Protein AF-A0A352Q0A0-F1 (afdb_monomer)

Structure (mmCIF, N/CA/C/O backbone):
data_AF-A0A352Q0A0-F1
#
_entry.id   AF-A0A352Q0A0-F1
#
loop_
_atom_site.group_PDB
_atom_site.id
_atom_site.type_symbol
_atom_site.label_atom_id
_atom_site.label_alt_id
_atom_site.label_comp_id
_atom_site.label_asym_id
_atom_site.label_entity_id
_atom_site.label_seq_id
_atom_site.pdbx_PDB_ins_code
_atom_site.Cartn_x
_atom_site.Cartn_y
_atom_site.Cartn_z
_atom_site.occupancy
_atom_site.B_iso_or_equiv
_atom_site.auth_seq_id
_atom_site.auth_comp_id
_atom_site.auth_asym_id
_atom_site.auth_atom_id
_atom_site.pdbx_PDB_model_num
ATOM 1 N N . MET A 1 1 ? 56.752 0.592 -62.838 1.00 37.94 1 MET A N 1
ATOM 2 C CA . MET A 1 1 ? 56.400 1.578 -61.791 1.00 37.94 1 MET A CA 1
ATOM 3 C C . MET A 1 1 ? 54.882 1.535 -61.646 1.00 37.94 1 MET A C 1
ATOM 5 O O . MET A 1 1 ? 54.212 1.822 -62.620 1.00 37.94 1 MET A O 1
ATOM 9 N N . LYS A 1 2 ? 54.346 0.761 -60.687 1.00 47.53 2 LYS A N 1
ATOM 10 C CA . LYS A 1 2 ? 53.748 1.221 -59.409 1.00 47.53 2 LYS A CA 1
ATOM 11 C C . LY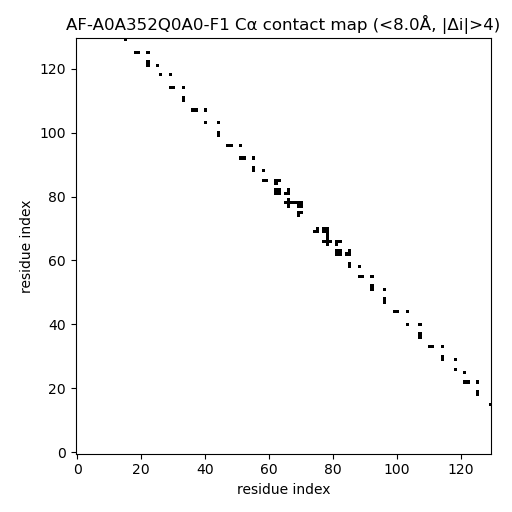S A 1 2 ? 52.851 2.453 -59.591 1.00 47.53 2 LYS A C 1
ATOM 13 O O . LYS A 1 2 ? 53.400 3.464 -59.999 1.00 47.53 2 LYS A O 1
ATOM 18 N N . GLN A 1 3 ? 51.559 2.349 -59.241 1.00 41.81 3 GLN A N 1
ATOM 19 C CA . GLN A 1 3 ? 50.823 3.243 -58.315 1.00 41.81 3 GLN A CA 1
ATOM 20 C C . GLN A 1 3 ? 49.411 2.659 -58.037 1.00 41.81 3 GLN A C 1
ATOM 22 O O . GLN A 1 3 ? 48.551 2.667 -58.905 1.00 41.81 3 GLN A O 1
ATOM 27 N N . VAL A 1 4 ? 49.320 1.772 -57.041 1.00 44.62 4 VAL A N 1
ATOM 28 C CA . VAL A 1 4 ? 48.617 1.894 -55.736 1.00 44.62 4 VAL A CA 1
ATOM 29 C C . VAL A 1 4 ? 47.082 1.921 -55.808 1.00 44.62 4 VAL A C 1
ATOM 31 O O . VAL A 1 4 ? 46.447 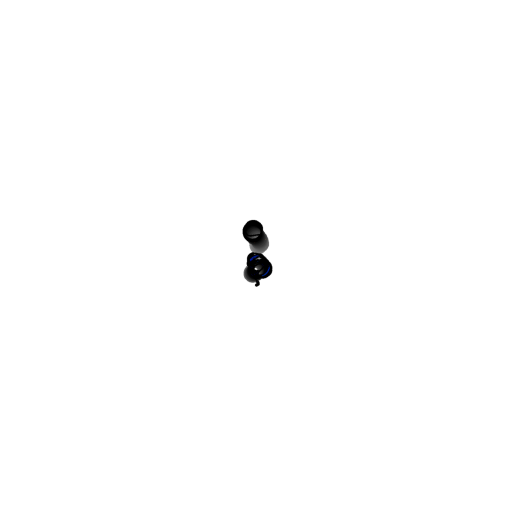2.932 -56.083 1.00 44.62 4 VAL A O 1
ATOM 34 N N . LEU A 1 5 ? 46.519 0.754 -55.497 1.00 50.22 5 LEU A N 1
ATOM 35 C CA . LEU A 1 5 ? 45.125 0.472 -55.175 1.00 50.22 5 LEU A CA 1
ATOM 36 C C . LEU A 1 5 ? 44.823 0.872 -53.714 1.00 50.22 5 LEU A C 1
ATOM 38 O O . LEU A 1 5 ? 45.579 0.491 -52.827 1.00 50.22 5 LEU A O 1
ATOM 42 N N . PHE A 1 6 ? 43.680 1.545 -53.511 1.00 53.53 6 PHE A N 1
ATOM 43 C CA . PHE A 1 6 ? 42.908 1.757 -52.266 1.00 53.53 6 PHE A CA 1
ATOM 44 C C . PHE A 1 6 ? 43.574 2.500 -51.083 1.00 53.53 6 PHE A C 1
ATOM 46 O O . PHE A 1 6 ? 44.628 2.110 -50.592 1.00 53.53 6 PHE A O 1
ATOM 53 N N . PRO A 1 7 ? 42.884 3.526 -50.533 1.00 46.09 7 PRO A N 1
ATOM 54 C CA . PRO A 1 7 ? 42.168 3.281 -49.276 1.00 46.09 7 PRO A CA 1
ATOM 55 C C . PRO A 1 7 ? 40.893 4.139 -49.138 1.00 46.09 7 PRO A C 1
ATOM 57 O O . PRO A 1 7 ? 40.924 5.248 -48.618 1.00 46.09 7 PRO A O 1
ATOM 60 N N . ALA A 1 8 ? 39.742 3.616 -49.557 1.00 46.09 8 ALA A N 1
ATOM 61 C CA . ALA A 1 8 ? 38.437 4.173 -49.160 1.00 46.09 8 ALA A CA 1
ATOM 62 C C . ALA A 1 8 ? 37.538 3.141 -48.456 1.00 46.09 8 ALA A C 1
ATOM 64 O O . ALA A 1 8 ? 36.550 3.500 -47.830 1.00 46.09 8 ALA A O 1
ATOM 65 N N . VAL A 1 9 ? 37.908 1.856 -48.493 1.00 47.25 9 VAL A N 1
ATOM 66 C CA . VAL A 1 9 ? 37.083 0.758 -47.959 1.00 47.25 9 VAL A CA 1
ATOM 67 C C . VAL A 1 9 ? 37.401 0.440 -46.487 1.00 47.25 9 VAL A C 1
ATOM 69 O O . VAL A 1 9 ? 36.565 -0.113 -45.782 1.00 47.25 9 VAL A O 1
ATOM 72 N N . ILE A 1 10 ? 38.561 0.854 -45.961 1.00 47.28 10 ILE A N 1
ATOM 73 C CA . ILE A 1 10 ? 38.977 0.504 -44.586 1.00 47.28 10 ILE A CA 1
ATOM 74 C C . ILE A 1 10 ? 38.310 1.395 -43.517 1.00 47.28 10 ILE A C 1
ATOM 76 O O . ILE A 1 10 ? 38.118 0.957 -42.385 1.00 47.28 10 ILE A O 1
ATOM 80 N N . ALA A 1 11 ? 37.859 2.607 -43.862 1.00 47.78 11 ALA A N 1
ATOM 81 C CA . ALA A 1 11 ? 37.188 3.492 -42.902 1.00 47.78 11 ALA A CA 1
ATOM 82 C C . ALA A 1 11 ? 35.749 3.050 -42.555 1.00 47.78 11 ALA A C 1
ATOM 84 O O . ALA A 1 11 ? 35.251 3.383 -41.483 1.00 47.78 11 ALA A O 1
ATOM 85 N N . ALA A 1 12 ? 35.092 2.273 -43.423 1.00 48.94 12 ALA A N 1
ATOM 86 C CA . ALA A 1 12 ? 33.720 1.807 -43.206 1.00 48.94 12 ALA A CA 1
ATOM 87 C C . ALA A 1 12 ? 33.638 0.565 -42.293 1.00 48.94 12 ALA A C 1
ATOM 89 O O . ALA A 1 12 ? 32.671 0.411 -41.550 1.00 48.94 12 ALA A O 1
ATOM 90 N N . ALA A 1 13 ? 34.665 -0.293 -42.289 1.00 49.25 13 ALA A N 1
ATOM 91 C CA . ALA A 1 13 ? 34.657 -1.555 -41.540 1.00 49.25 13 ALA A CA 1
ATOM 92 C C . ALA A 1 13 ? 34.941 -1.393 -40.031 1.00 49.25 13 ALA A C 1
ATOM 94 O O . ALA A 1 13 ? 34.523 -2.225 -39.232 1.00 49.25 13 ALA A O 1
ATOM 95 N N . LEU A 1 14 ? 35.615 -0.313 -39.618 1.00 50.94 14 LEU A N 1
ATOM 96 C CA . LEU A 1 14 ? 35.943 -0.059 -38.205 1.00 50.94 14 LEU A CA 1
ATOM 97 C C . LEU A 1 14 ? 34.862 0.734 -37.455 1.00 50.94 14 LEU A C 1
ATOM 99 O O . LEU A 1 14 ? 34.876 0.781 -36.228 1.00 50.94 14 LEU A O 1
ATOM 103 N N . ALA A 1 15 ? 33.913 1.338 -38.173 1.00 49.56 15 ALA A N 1
ATOM 104 C CA . ALA A 1 15 ? 32.820 2.104 -37.581 1.00 49.56 15 ALA A CA 1
ATOM 105 C C . ALA A 1 15 ? 31.689 1.202 -37.051 1.00 49.56 15 ALA A C 1
ATOM 107 O O . ALA A 1 15 ? 31.085 1.509 -36.027 1.00 49.56 15 ALA A O 1
ATOM 108 N N . GLN A 1 16 ? 31.430 0.065 -37.704 1.00 51.12 16 GLN A N 1
ATOM 109 C CA . GLN A 1 16 ? 30.325 -0.839 -37.367 1.00 51.12 16 GLN A CA 1
ATOM 110 C C . GLN A 1 16 ? 30.365 -1.422 -35.935 1.00 51.12 16 GLN A C 1
ATOM 112 O O . GLN A 1 16 ? 29.337 -1.342 -35.261 1.00 51.12 16 GLN A O 1
ATOM 117 N N . PRO A 1 17 ? 31.496 -1.947 -35.409 1.00 57.06 17 PRO A N 1
ATOM 118 C CA . PRO A 1 17 ? 31.504 -2.568 -34.080 1.00 57.06 17 PRO A CA 1
ATOM 119 C C . PRO A 1 17 ? 31.364 -1.560 -32.928 1.00 57.06 17 PRO A C 1
ATOM 121 O O . PRO A 1 17 ? 30.849 -1.903 -31.869 1.00 57.06 17 PRO A O 1
ATOM 124 N N . VAL A 1 18 ? 31.784 -0.304 -33.121 1.00 60.00 18 VAL A N 1
ATOM 125 C CA . VAL A 1 18 ? 31.776 0.719 -32.058 1.00 60.00 18 VAL A CA 1
ATOM 126 C C . VAL A 1 18 ? 30.363 1.254 -31.788 1.00 60.00 18 VAL A C 1
ATOM 128 O O . VAL A 1 18 ? 30.043 1.604 -30.653 1.00 60.00 18 VAL A O 1
ATOM 131 N N . PHE A 1 19 ? 29.502 1.319 -32.810 1.00 59.44 19 PHE A N 1
ATOM 132 C CA . PHE A 1 19 ? 28.122 1.797 -32.651 1.00 59.44 19 PHE A CA 1
ATOM 133 C C . PHE A 1 19 ? 27.174 0.732 -32.093 1.00 59.44 19 PHE A C 1
ATOM 135 O O . PHE A 1 19 ? 26.300 1.092 -31.306 1.00 59.44 19 PHE A O 1
ATOM 142 N N . ALA A 1 20 ? 27.393 -0.547 -32.418 1.00 66.88 20 ALA A N 1
ATOM 143 C CA . ALA A 1 20 ? 26.690 -1.662 -31.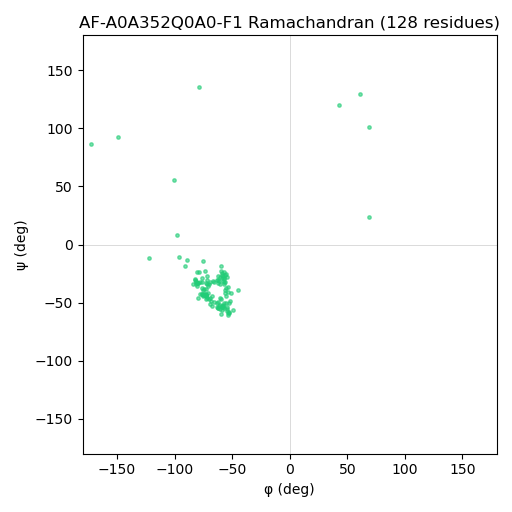781 1.00 66.88 20 ALA A CA 1
ATOM 144 C C . ALA A 1 20 ? 27.009 -1.726 -30.272 1.00 66.88 20 ALA A C 1
ATOM 146 O O . ALA A 1 20 ? 26.100 -1.633 -29.454 1.00 66.88 20 ALA A O 1
ATOM 147 N N . ASP A 1 21 ? 28.296 -1.693 -29.893 1.00 76.81 21 ASP A N 1
ATOM 148 C CA . ASP A 1 21 ? 28.728 -1.672 -28.479 1.00 76.81 21 ASP A CA 1
ATOM 149 C C . ASP A 1 21 ? 28.194 -0.440 -27.716 1.00 76.81 21 ASP A C 1
ATOM 151 O O . ASP A 1 21 ? 27.857 -0.505 -26.532 1.00 76.81 21 ASP A O 1
ATOM 155 N N . ALA A 1 22 ? 28.061 0.710 -28.385 1.00 79.00 22 ALA A N 1
ATOM 156 C CA . ALA A 1 22 ? 27.453 1.894 -27.781 1.00 79.00 22 ALA A CA 1
ATOM 157 C C . ALA A 1 22 ? 25.937 1.745 -27.550 1.00 79.00 22 ALA A C 1
ATOM 159 O O . ALA A 1 22 ? 25.426 2.305 -26.576 1.00 79.00 22 ALA A O 1
ATOM 160 N N . GLY A 1 23 ? 25.227 1.025 -28.424 1.00 83.62 23 GLY A N 1
ATOM 161 C CA . GLY A 1 23 ? 23.806 0.709 -28.273 1.00 83.62 23 GLY A CA 1
ATOM 162 C C . GLY A 1 23 ? 23.544 -0.224 -27.106 1.00 83.62 23 GLY A C 1
ATOM 163 O O . GLY A 1 23 ? 22.823 0.160 -26.182 1.00 83.62 23 GLY A O 1
ATOM 164 N N . ASP A 1 24 ? 24.249 -1.352 -27.085 1.00 84.94 24 ASP A N 1
ATOM 165 C CA . ASP A 1 24 ? 24.148 -2.375 -26.042 1.00 84.94 24 ASP A CA 1
ATOM 166 C C . ASP A 1 24 ? 24.423 -1.778 -24.650 1.00 84.94 24 ASP A C 1
ATOM 168 O O . ASP A 1 24 ? 23.703 -2.016 -23.678 1.00 84.94 24 ASP A O 1
ATOM 172 N N . ARG A 1 25 ? 25.427 -0.893 -24.538 1.00 86.50 25 ARG A N 1
ATOM 173 C CA . ARG A 1 25 ? 25.721 -0.182 -23.281 1.00 86.50 25 ARG A CA 1
ATOM 174 C C . ARG A 1 25 ? 24.619 0.784 -22.855 1.00 86.50 25 ARG A C 1
ATOM 176 O O . ARG A 1 25 ? 24.480 1.049 -21.660 1.00 86.50 25 ARG A O 1
ATOM 183 N N . ILE A 1 26 ? 23.896 1.401 -23.789 1.00 87.56 26 ILE A N 1
ATOM 184 C CA . ILE A 1 26 ? 22.795 2.309 -23.446 1.00 87.56 26 ILE A CA 1
ATOM 185 C C . ILE A 1 26 ? 21.575 1.504 -23.003 1.00 87.56 26 ILE A C 1
ATOM 187 O O . ILE A 1 26 ? 20.966 1.894 -22.006 1.00 87.56 26 ILE A O 1
ATOM 191 N N . GLU A 1 27 ? 21.257 0.411 -23.693 1.00 87.31 27 GLU A N 1
ATOM 192 C CA . GLU A 1 27 ? 20.174 -0.512 -23.339 1.00 87.31 27 GLU A CA 1
ATOM 193 C C . GLU A 1 27 ? 20.391 -1.091 -21.938 1.00 87.31 27 GLU A C 1
ATOM 195 O O . GLU A 1 27 ? 19.603 -0.803 -21.038 1.00 87.31 27 GLU A O 1
ATOM 200 N N . ALA A 1 28 ? 21.561 -1.683 -21.674 1.00 89.00 28 ALA A N 1
ATOM 201 C CA . ALA A 1 28 ? 21.908 -2.216 -20.354 1.00 89.00 28 ALA A CA 1
ATOM 202 C C . ALA A 1 28 ? 21.810 -1.167 -19.225 1.00 89.00 28 ALA A C 1
ATOM 204 O O . ALA A 1 28 ? 21.471 -1.469 -18.078 1.00 89.00 28 ALA A O 1
ATOM 205 N N . ARG A 1 29 ? 22.096 0.111 -19.523 1.00 90.88 29 ARG A N 1
ATOM 206 C CA . ARG A 1 29 ? 21.934 1.208 -18.553 1.00 90.88 29 ARG A CA 1
ATOM 207 C C . ARG A 1 29 ? 20.480 1.622 -18.349 1.00 90.88 29 ARG A C 1
ATOM 209 O O . ARG A 1 29 ? 20.177 2.182 -17.292 1.00 90.88 29 ARG A O 1
ATOM 216 N N . LEU A 1 30 ? 19.620 1.468 -19.352 1.00 90.94 30 LEU A N 1
ATOM 217 C CA . LEU A 1 30 ? 18.187 1.723 -19.227 1.00 90.94 30 LEU A CA 1
ATOM 218 C C . LEU A 1 30 ? 17.519 0.613 -18.423 1.00 90.94 30 LEU A C 1
ATOM 220 O O . LEU A 1 30 ? 16.777 0.964 -17.507 1.00 90.94 30 LEU A O 1
ATOM 224 N N . ASP A 1 31 ? 17.878 -0.643 -18.676 1.00 89.38 31 ASP A N 1
ATOM 225 C CA . ASP A 1 31 ? 17.362 -1.816 -17.964 1.00 89.38 31 ASP A CA 1
ATOM 226 C C . ASP A 1 31 ? 17.736 -1.763 -16.489 1.00 89.38 31 ASP A C 1
ATOM 228 O O . ASP A 1 31 ? 16.864 -1.634 -15.638 1.00 89.38 31 ASP A O 1
ATOM 232 N N . HIS A 1 32 ? 19.031 -1.622 -16.173 1.00 93.56 32 HIS A N 1
ATOM 233 C CA . HIS A 1 32 ? 19.467 -1.493 -14.778 1.00 93.56 32 HIS A CA 1
ATOM 234 C C . HIS A 1 32 ? 18.790 -0.296 -14.075 1.00 93.56 32 HIS A C 1
ATOM 236 O O . HIS A 1 32 ? 18.542 -0.292 -12.861 1.00 93.56 32 HIS A O 1
ATOM 242 N N . ARG A 1 33 ? 18.499 0.779 -14.816 1.00 91.94 33 ARG A N 1
ATOM 243 C CA . ARG A 1 33 ? 17.774 1.921 -14.257 1.00 91.94 33 ARG A CA 1
ATOM 244 C C . ARG A 1 33 ? 16.292 1.611 -14.036 1.00 91.94 33 ARG A C 1
ATOM 246 O O . ARG A 1 33 ? 15.750 2.191 -13.098 1.00 91.94 33 ARG A O 1
ATOM 253 N N . GLY A 1 34 ? 15.675 0.786 -14.877 1.00 93.81 34 GLY A N 1
ATOM 254 C CA . GLY A 1 34 ? 14.339 0.220 -14.695 1.00 93.81 34 GLY A CA 1
ATOM 255 C C . GLY A 1 34 ? 14.272 -0.598 -13.417 1.00 93.81 34 GLY A C 1
ATOM 256 O O . GLY A 1 34 ? 13.605 -0.156 -12.483 1.00 93.81 34 GLY A O 1
ATOM 257 N N . ASP A 1 35 ? 15.103 -1.634 -13.312 1.00 93.88 35 ASP A N 1
ATOM 258 C CA . ASP A 1 35 ? 15.165 -2.541 -12.156 1.00 93.88 35 ASP A CA 1
ATOM 259 C C . ASP A 1 35 ? 15.312 -1.764 -10.841 1.00 93.88 35 ASP A C 1
ATOM 261 O O . ASP A 1 35 ? 14.529 -1.890 -9.906 1.00 93.88 35 ASP A O 1
ATOM 265 N N . ARG A 1 36 ? 16.259 -0.815 -10.791 1.00 96.00 36 ARG A N 1
ATOM 266 C CA . ARG A 1 36 ? 16.485 -0.001 -9.583 1.00 96.00 36 ARG A CA 1
ATOM 267 C C . ARG A 1 36 ? 15.268 0.851 -9.206 1.00 96.00 36 ARG A C 1
ATOM 269 O O . ARG A 1 36 ? 15.123 1.256 -8.048 1.00 96.00 36 ARG A O 1
ATOM 276 N N . ILE A 1 37 ? 14.472 1.272 -10.185 1.00 93.25 37 ILE A N 1
ATOM 277 C CA . ILE A 1 37 ? 13.255 2.034 -9.918 1.00 93.25 37 ILE A CA 1
ATOM 278 C C . ILE A 1 37 ? 12.156 1.104 -9.406 1.00 93.25 37 ILE A C 1
ATOM 280 O O . ILE A 1 37 ? 11.488 1.507 -8.453 1.00 93.25 37 ILE A O 1
ATOM 284 N N . GLU A 1 38 ? 11.998 -0.078 -9.996 1.00 93.25 38 GLU A N 1
ATOM 285 C CA . GLU A 1 38 ? 11.063 -1.118 -9.551 1.00 93.25 38 GLU A CA 1
ATOM 286 C C . GLU A 1 38 ? 11.349 -1.513 -8.100 1.00 93.25 38 GLU A C 1
ATOM 288 O O . GLU A 1 38 ? 10.515 -1.236 -7.238 1.00 93.25 38 GLU A O 1
ATOM 293 N N . ASP A 1 39 ? 12.586 -1.909 -7.781 1.00 96.12 39 ASP A N 1
ATOM 294 C CA . ASP A 1 39 ? 13.026 -2.232 -6.412 1.00 96.12 39 ASP A CA 1
ATOM 295 C C . ASP A 1 39 ? 12.674 -1.119 -5.410 1.00 96.12 39 ASP A C 1
ATOM 297 O O . ASP A 1 39 ? 12.252 -1.333 -4.271 1.00 96.12 39 ASP A O 1
ATOM 301 N N . ARG A 1 40 ? 12.860 0.141 -5.826 1.00 96.25 40 ARG A N 1
ATOM 302 C CA . ARG A 1 40 ? 12.564 1.306 -4.983 1.00 96.25 40 ARG A CA 1
ATOM 303 C C . ARG A 1 40 ? 11.074 1.544 -4.795 1.00 96.25 40 ARG A C 1
ATOM 305 O O . ARG A 1 40 ? 10.707 2.169 -3.794 1.00 96.25 40 ARG A O 1
ATOM 312 N N . LEU A 1 41 ? 10.243 1.185 -5.766 1.00 95.12 41 LEU A N 1
ATOM 313 C CA . LEU A 1 41 ? 8.794 1.277 -5.647 1.00 95.12 41 LEU A CA 1
ATOM 314 C C . LEU A 1 41 ? 8.271 0.166 -4.743 1.00 95.12 41 LEU A C 1
ATOM 316 O O . LEU A 1 41 ? 7.498 0.498 -3.844 1.00 95.12 41 LEU A O 1
ATOM 320 N N . ASP A 1 42 ? 8.778 -1.053 -4.893 1.00 94.12 42 ASP A N 1
ATOM 321 C CA . ASP A 1 42 ? 8.391 -2.218 -4.093 1.00 94.12 42 ASP A CA 1
ATOM 322 C C . ASP A 1 42 ? 8.753 -2.014 -2.625 1.00 94.12 42 ASP A C 1
ATOM 324 O O . ASP A 1 42 ? 7.869 -1.929 -1.774 1.00 94.12 42 ASP A O 1
ATOM 328 N N . HIS A 1 43 ? 10.017 -1.697 -2.326 1.00 97.44 43 HIS A N 1
ATOM 329 C CA . HIS A 1 43 ? 10.439 -1.370 -0.958 1.00 97.44 43 HIS A CA 1
ATOM 330 C C . HIS A 1 43 ? 9.668 -0.199 -0.341 1.00 97.44 43 HIS A C 1
ATOM 332 O O . HIS A 1 43 ? 9.530 -0.078 0.882 1.00 97.44 43 HIS A O 1
ATOM 338 N N . ARG A 1 44 ? 9.204 0.736 -1.176 1.00 95.75 44 ARG A N 1
ATOM 339 C CA . ARG A 1 44 ? 8.369 1.839 -0.708 1.00 95.75 44 ARG A CA 1
ATOM 340 C C . ARG A 1 44 ? 6.941 1.374 -0.432 1.00 95.75 44 ARG A C 1
ATOM 342 O O . ARG A 1 44 ? 6.359 1.910 0.510 1.00 95.75 44 ARG A O 1
ATOM 349 N N . GLY A 1 45 ? 6.399 0.463 -1.234 1.00 96.88 45 GLY A N 1
ATOM 350 C CA . GLY A 1 45 ? 5.122 -0.209 -1.009 1.00 96.88 45 GLY A CA 1
ATOM 351 C C . GLY A 1 45 ? 5.137 -0.966 0.310 1.00 96.88 45 GLY A C 1
ATOM 352 O O . GLY A 1 45 ? 4.380 -0.607 1.210 1.00 96.88 45 GLY A O 1
ATOM 353 N N . ASP A 1 46 ? 6.104 -1.865 0.485 1.00 96.50 46 ASP A N 1
ATOM 354 C CA . ASP A 1 46 ? 6.273 -2.681 1.693 1.00 96.50 46 ASP A CA 1
ATOM 355 C C . ASP A 1 46 ? 6.314 -1.824 2.959 1.00 96.50 46 ASP A C 1
ATOM 357 O O . ASP A 1 46 ? 5.531 -2.006 3.888 1.00 96.50 46 ASP A O 1
ATOM 361 N N . ARG A 1 47 ? 7.161 -0.785 2.966 1.00 98.12 47 ARG A N 1
ATOM 362 C CA . ARG A 1 47 ? 7.281 0.128 4.113 1.00 98.12 47 ARG A CA 1
ATOM 363 C C . ARG A 1 47 ? 5.987 0.890 4.400 1.00 98.12 47 ARG A C 1
ATOM 365 O O . ARG A 1 47 ? 5.767 1.343 5.525 1.00 98.12 47 ARG A O 1
ATOM 372 N N . ILE A 1 48 ? 5.176 1.169 3.382 1.00 95.88 48 ILE A N 1
ATOM 373 C CA . ILE A 1 48 ? 3.885 1.822 3.596 1.00 95.88 48 ILE A CA 1
ATOM 374 C C . ILE A 1 48 ? 2.893 0.830 4.198 1.00 95.88 48 ILE A C 1
ATOM 376 O O . ILE A 1 48 ? 2.214 1.220 5.148 1.00 95.88 48 ILE A O 1
ATOM 380 N N . ASN A 1 49 ? 2.845 -0.400 3.690 1.00 95.12 49 ASN A N 1
ATOM 381 C CA . ASN A 1 49 ? 1.954 -1.447 4.181 1.00 95.12 49 ASN A CA 1
ATOM 382 C C . ASN A 1 49 ? 2.276 -1.796 5.638 1.00 95.12 49 ASN A C 1
ATOM 384 O O . ASN A 1 49 ? 1.420 -1.597 6.493 1.00 95.12 49 ASN A O 1
ATOM 388 N N . GLU A 1 50 ? 3.544 -2.040 5.971 1.00 97.62 50 GLU A N 1
ATOM 389 C CA . GLU A 1 50 ? 3.996 -2.261 7.355 1.00 97.62 50 GLU A CA 1
ATOM 390 C C . GLU A 1 50 ? 3.578 -1.115 8.303 1.00 97.62 50 GLU A C 1
ATOM 392 O O . GLU A 1 50 ? 3.105 -1.315 9.423 1.00 97.62 50 GLU A O 1
ATOM 397 N N . LYS A 1 51 ? 3.677 0.141 7.846 1.00 97.75 51 LYS A N 1
ATOM 398 C CA . LYS A 1 51 ? 3.225 1.301 8.634 1.00 97.75 51 LYS A CA 1
ATOM 399 C C . LYS A 1 51 ? 1.711 1.376 8.794 1.00 97.75 51 LYS A C 1
ATOM 401 O O . LYS A 1 51 ? 1.247 1.975 9.770 1.00 97.75 51 LYS A O 1
ATOM 406 N N . LEU A 1 52 ? 0.945 0.912 7.811 1.00 96.25 52 LEU A N 1
ATOM 407 C CA . LEU A 1 52 ? -0.510 0.858 7.899 1.00 96.25 52 LEU A CA 1
ATOM 408 C C . LEU A 1 52 ? -0.938 -0.246 8.860 1.00 96.25 52 LEU A C 1
ATOM 410 O O . LEU A 1 52 ? -1.773 0.048 9.715 1.00 96.25 52 LEU A O 1
ATOM 414 N N . ASP A 1 53 ? -0.298 -1.408 8.797 1.00 95.56 53 ASP A N 1
ATOM 415 C CA . ASP A 1 53 ? -0.575 -2.564 9.651 1.00 95.56 53 ASP A CA 1
ATOM 416 C C . ASP A 1 53 ? -0.303 -2.228 11.114 1.00 95.56 53 ASP A C 1
ATOM 418 O O . ASP A 1 53 ? -1.226 -2.214 11.926 1.00 95.56 53 ASP A O 1
ATOM 422 N N . HIS A 1 54 ? 0.903 -1.748 11.439 1.00 97.81 54 HIS A N 1
ATOM 423 C CA . HIS A 1 54 ? 1.227 -1.301 12.799 1.00 97.81 54 HIS A CA 1
ATOM 424 C C . HIS A 1 54 ? 0.308 -0.191 13.306 1.00 97.81 54 HIS A C 1
ATOM 426 O O . HIS A 1 54 ? 0.054 -0.044 14.505 1.00 97.81 54 HIS A O 1
ATOM 432 N N . ARG A 1 55 ? -0.178 0.668 12.406 1.00 96.81 55 ARG A N 1
ATOM 433 C CA . ARG A 1 55 ? -1.147 1.692 12.788 1.00 96.81 55 ARG A CA 1
ATOM 434 C C . ARG A 1 55 ? -2.521 1.082 13.057 1.00 96.81 55 ARG A C 1
ATOM 436 O O . ARG A 1 55 ? -3.188 1.571 13.967 1.00 96.81 55 ARG A O 1
ATOM 443 N N . GLY A 1 56 ? -2.935 0.093 12.272 1.00 97.62 56 GLY A N 1
ATOM 444 C CA . GLY A 1 56 ? -4.162 -0.673 12.454 1.00 97.62 56 GLY A CA 1
ATOM 445 C C . GLY A 1 56 ? -4.159 -1.396 13.788 1.00 97.62 56 GLY A C 1
ATOM 446 O O . GLY A 1 56 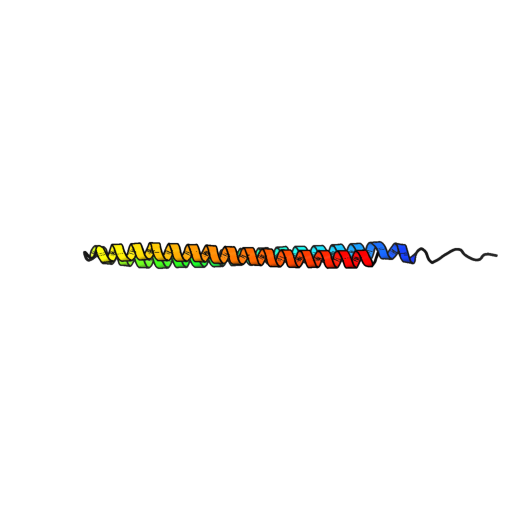? -5.014 -1.097 14.620 1.00 97.62 56 GLY A O 1
ATOM 447 N N . GLU A 1 57 ? -3.124 -2.198 14.038 1.00 97.00 57 GLU A N 1
ATOM 448 C CA . GLU A 1 57 ? -2.897 -2.909 15.299 1.00 97.00 57 GLU A CA 1
ATOM 449 C C . GLU A 1 57 ? -3.035 -1.961 16.486 1.00 97.00 57 GLU A C 1
ATOM 451 O O . GLU A 1 57 ? -3.915 -2.137 17.317 1.00 97.00 57 GLU A O 1
ATOM 456 N N . ARG A 1 58 ? -2.266 -0.861 16.516 1.00 98.25 58 ARG A N 1
ATOM 457 C CA . ARG A 1 58 ? -2.309 0.110 17.623 1.00 98.25 58 ARG A CA 1
ATOM 458 C C . ARG A 1 58 ? -3.673 0.765 17.835 1.00 98.25 58 ARG A C 1
ATOM 460 O O . ARG A 1 58 ? -3.933 1.260 18.935 1.00 98.25 58 ARG A O 1
ATOM 467 N N . ILE A 1 59 ? -4.491 0.895 16.791 1.00 97.19 59 ILE A N 1
ATOM 468 C CA . ILE A 1 59 ? -5.839 1.452 16.924 1.00 97.19 59 ILE A CA 1
ATOM 469 C C . ILE A 1 59 ? -6.793 0.393 17.471 1.00 97.19 59 ILE A C 1
ATOM 471 O O . ILE A 1 59 ? -7.519 0.724 18.409 1.00 97.19 59 ILE A O 1
ATOM 475 N N . ASN A 1 60 ? -6.759 -0.830 16.939 1.00 96.25 60 ASN A N 1
ATOM 476 C CA . ASN A 1 60 ? -7.574 -1.953 17.410 1.00 96.25 60 ASN A CA 1
ATOM 477 C C . ASN A 1 60 ? -7.297 -2.214 18.890 1.00 96.25 60 ASN A C 1
ATOM 479 O O . ASN A 1 60 ? -8.175 -2.010 19.716 1.00 96.25 60 ASN A O 1
ATOM 483 N N . ASP A 1 61 ? -6.025 -2.356 19.251 1.00 97.88 61 ASP A N 1
ATOM 484 C CA . ASP A 1 61 ? -5.528 -2.438 20.624 1.00 97.88 61 ASP A CA 1
ATOM 485 C C . ASP A 1 61 ? -6.120 -1.401 21.593 1.00 97.88 61 ASP A C 1
ATOM 487 O O . ASP A 1 61 ? -6.294 -1.637 22.791 1.00 97.88 61 ASP A O 1
ATOM 491 N N . ARG A 1 62 ? -6.317 -0.166 21.125 1.00 98.38 62 ARG A N 1
ATOM 492 C CA . ARG A 1 62 ? -6.870 0.918 21.950 1.00 98.38 62 ARG A CA 1
ATOM 493 C C . ARG A 1 62 ? -8.385 0.850 22.032 1.00 98.38 62 ARG A C 1
ATOM 495 O O . ARG A 1 62 ? -8.934 1.287 23.044 1.00 98.38 62 ARG A O 1
ATOM 502 N N . LEU A 1 63 ? -9.035 0.408 20.961 1.00 98.00 63 LEU A N 1
ATOM 503 C CA . LEU A 1 63 ? -10.479 0.249 20.890 1.00 98.00 63 LEU A CA 1
ATOM 504 C C . LEU A 1 63 ? -10.922 -0.952 21.719 1.00 98.00 63 LEU A C 1
ATOM 506 O O . LEU A 1 63 ? -11.807 -0.759 22.543 1.00 98.00 63 LEU A O 1
ATOM 510 N N . ASP A 1 64 ? -10.224 -2.080 21.623 1.00 96.88 64 ASP A N 1
ATOM 511 C CA . ASP A 1 64 ? -10.499 -3.304 22.381 1.00 96.88 64 ASP A CA 1
ATOM 512 C C . ASP A 1 64 ? -10.368 -3.032 23.882 1.00 96.88 64 ASP A C 1
ATOM 514 O O . ASP A 1 64 ? -11.340 -3.110 24.624 1.00 96.88 64 ASP A O 1
ATOM 518 N N . ARG A 1 65 ? -9.234 -2.465 24.326 1.00 98.31 65 ARG A N 1
ATOM 519 C CA . ARG A 1 65 ? -9.067 -2.050 25.736 1.00 98.31 65 ARG A CA 1
ATOM 520 C C . ARG A 1 65 ? -10.109 -1.033 26.207 1.00 98.31 65 ARG A C 1
ATOM 522 O O . ARG A 1 65 ? -10.269 -0.826 27.412 1.00 98.31 65 ARG A O 1
ATOM 529 N N . ALA A 1 66 ? -10.709 -0.259 25.305 1.00 98.19 66 ALA A N 1
ATOM 530 C CA . ALA A 1 66 ? -11.781 0.667 25.657 1.00 98.19 66 ALA A CA 1
ATOM 531 C C . ALA A 1 66 ? -13.146 -0.036 25.704 1.00 98.19 66 ALA A C 1
ATOM 533 O O . ALA A 1 66 ? -13.968 0.345 26.538 1.00 98.19 66 ALA A O 1
ATOM 534 N N . ALA A 1 67 ? -13.370 -1.032 24.844 1.00 98.06 67 ALA A N 1
ATOM 535 C CA . ALA A 1 67 ? -14.545 -1.890 24.837 1.00 98.06 67 ALA A CA 1
ATOM 536 C C . ALA A 1 67 ? -14.587 -2.750 26.104 1.00 98.06 67 ALA A C 1
ATOM 538 O O . ALA A 1 67 ? -15.557 -2.633 26.848 1.00 98.06 67 ALA A O 1
ATOM 539 N N . ASP A 1 68 ? -13.489 -3.428 26.449 1.00 97.88 68 ASP A N 1
ATOM 540 C CA . ASP A 1 68 ? -13.357 -4.231 27.674 1.00 97.88 68 ASP A CA 1
ATOM 541 C C . ASP A 1 68 ? -13.669 -3.402 28.928 1.00 97.88 68 ASP A C 1
ATOM 543 O O . ASP A 1 68 ? -14.409 -3.803 29.824 1.00 97.88 68 ASP A O 1
ATOM 547 N N . ARG A 1 69 ? -13.137 -2.171 28.989 1.00 98.50 69 ARG A N 1
ATOM 548 C CA . ARG A 1 69 ? -13.411 -1.245 30.099 1.00 98.50 69 ARG A CA 1
ATOM 549 C C . ARG A 1 69 ? -14.862 -0.780 30.140 1.00 98.50 69 ARG A C 1
ATOM 551 O O . ARG A 1 69 ? -15.349 -0.451 31.220 1.00 98.50 69 ARG A O 1
ATOM 558 N N . ALA A 1 70 ? -15.527 -0.670 28.993 1.00 98.19 70 ALA A N 1
ATOM 559 C CA . ALA A 1 70 ? -16.940 -0.325 28.936 1.00 98.19 70 ALA A CA 1
ATOM 560 C C . ALA A 1 70 ? -17.803 -1.507 29.398 1.00 98.19 70 ALA A C 1
ATOM 562 O O . ALA A 1 70 ? -18.711 -1.300 30.201 1.00 98.19 70 ALA A O 1
ATOM 563 N N . GLU A 1 71 ? -17.484 -2.721 28.958 1.00 97.81 71 GLU A N 1
ATOM 564 C CA . GLU A 1 71 ? -18.152 -3.958 29.370 1.00 97.81 71 GLU A CA 1
ATOM 565 C C . GLU A 1 71 ? -18.015 -4.194 30.879 1.00 97.81 71 GLU A C 1
ATOM 567 O O . GLU A 1 71 ? -19.017 -4.355 31.571 1.00 97.81 71 GLU A O 1
ATOM 572 N N . ALA A 1 72 ? -16.811 -4.035 31.439 1.00 98.06 72 ALA A N 1
ATOM 573 C CA . ALA A 1 72 ? -16.579 -4.123 32.885 1.00 98.06 72 ALA A CA 1
ATOM 574 C C . ALA A 1 72 ? -17.372 -3.087 33.714 1.00 98.06 72 ALA A C 1
ATOM 576 O O . ALA A 1 72 ? -17.533 -3.244 34.922 1.00 98.06 72 ALA A O 1
ATOM 577 N N . GLN A 1 73 ? -17.867 -2.015 33.085 1.00 98.19 73 GLN A N 1
ATOM 578 C CA . GLN A 1 73 ? -18.732 -1.003 33.705 1.00 98.19 73 GLN A CA 1
ATOM 579 C C . GLN A 1 73 ? -20.227 -1.226 33.412 1.00 98.19 73 GLN A C 1
ATOM 581 O O . GLN A 1 73 ? -21.032 -0.337 33.698 1.00 98.19 73 GLN A O 1
ATOM 586 N N . GLY A 1 74 ? -20.606 -2.351 32.795 1.00 98.06 74 GLY A N 1
ATOM 587 C CA . GLY A 1 74 ? -21.978 -2.651 32.372 1.00 98.06 74 GLY A CA 1
ATOM 588 C C . GLY A 1 74 ? -22.475 -1.777 31.215 1.00 98.06 74 GLY A C 1
ATOM 589 O O . GLY A 1 74 ? -23.673 -1.528 31.079 1.00 98.06 74 GLY A O 1
ATOM 590 N N . LYS A 1 75 ? -21.565 -1.222 30.402 1.00 98.38 75 LYS A N 1
ATOM 591 C CA . LYS A 1 75 ? -21.883 -0.333 29.271 1.00 98.38 75 LYS A CA 1
ATOM 592 C C . LYS A 1 75 ? -21.827 -1.081 27.937 1.00 98.38 75 LYS A C 1
ATOM 594 O O . LYS A 1 75 ? -21.173 -0.623 26.998 1.00 98.38 75 LYS A O 1
ATOM 599 N N . ASP A 1 76 ? -22.577 -2.168 27.808 1.00 97.75 76 ASP A N 1
ATOM 600 C CA . ASP A 1 76 ? -22.525 -3.086 26.654 1.00 97.75 76 ASP A CA 1
ATOM 601 C C . ASP A 1 76 ? -22.778 -2.384 25.311 1.00 97.75 76 ASP A C 1
ATOM 603 O O . ASP A 1 76 ? -22.102 -2.619 24.311 1.00 97.75 76 ASP A O 1
ATOM 607 N N . ARG A 1 77 ? -23.713 -1.420 25.279 1.00 98.12 77 ARG A N 1
ATOM 608 C CA . ARG A 1 77 ? -23.988 -0.622 24.067 1.00 98.12 77 ARG A CA 1
ATOM 609 C C . ARG A 1 77 ? -22.785 0.209 23.620 1.00 98.12 77 ARG A C 1
ATOM 611 O O . ARG A 1 77 ? -22.640 0.477 22.426 1.00 98.12 77 ARG A O 1
ATOM 618 N N . LEU A 1 78 ? -21.969 0.674 24.568 1.00 97.94 78 LEU A N 1
ATOM 619 C CA . LEU A 1 78 ? -20.751 1.419 24.271 1.00 97.94 78 LEU A CA 1
ATOM 620 C C . LEU A 1 78 ? -19.655 0.473 23.779 1.00 97.94 78 LEU A C 1
ATOM 622 O O . LEU A 1 78 ? -19.039 0.812 22.771 1.00 97.94 78 LEU A O 1
ATOM 626 N N . ALA A 1 79 ? -19.471 -0.681 24.429 1.00 98.12 79 ALA A N 1
ATOM 627 C CA . ALA A 1 79 ? -18.530 -1.718 23.999 1.00 98.12 79 ALA A CA 1
ATOM 628 C C . ALA A 1 79 ? -18.801 -2.123 22.540 1.00 98.12 79 ALA A C 1
ATOM 630 O O . ALA A 1 79 ? -18.005 -1.811 21.658 1.00 98.12 79 ALA A O 1
ATOM 631 N N . ALA A 1 80 ? -20.034 -2.540 22.233 1.00 97.62 80 ALA A N 1
ATOM 632 C CA . ALA A 1 80 ? -20.444 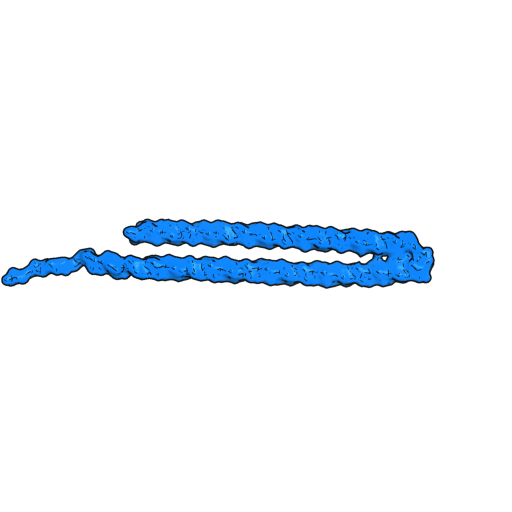-2.898 20.873 1.00 97.62 80 ALA A CA 1
ATOM 633 C C . ALA A 1 80 ? -20.317 -1.748 19.852 1.00 97.62 80 ALA A C 1
ATOM 635 O O . ALA A 1 80 ? -20.312 -1.958 18.635 1.00 97.62 80 ALA A O 1
ATOM 636 N N . ARG A 1 81 ? -20.308 -0.483 20.294 1.00 98.31 81 ARG A N 1
ATOM 637 C CA . ARG A 1 81 ? -20.056 0.665 19.406 1.00 98.31 81 ARG A CA 1
ATOM 638 C C . ARG A 1 81 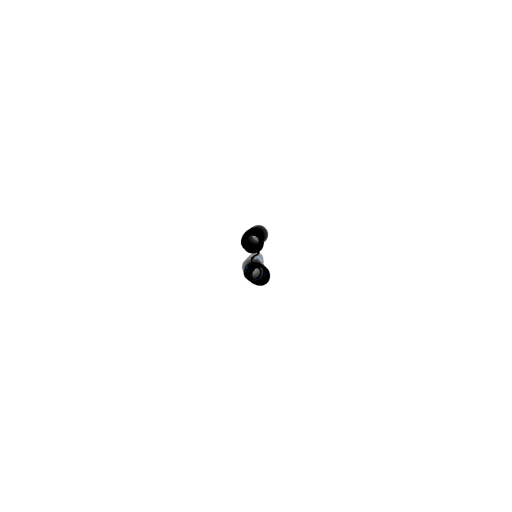? -18.562 0.849 19.132 1.00 98.31 81 ARG A C 1
ATOM 640 O O . ARG A 1 81 ? -18.223 1.336 18.052 1.00 98.31 81 ARG A O 1
ATOM 647 N N . LEU A 1 82 ? -17.703 0.530 20.095 1.00 98.00 82 LEU A N 1
ATOM 648 C CA . LEU A 1 82 ? -16.251 0.581 19.957 1.00 98.00 82 LEU A CA 1
ATOM 649 C C . LEU A 1 82 ? -15.754 -0.539 19.039 1.00 98.00 82 LEU A C 1
ATOM 651 O O . LEU A 1 82 ? -15.005 -0.219 18.119 1.00 98.00 82 LEU A O 1
ATOM 655 N N . ASP A 1 83 ? -16.289 -1.753 19.157 1.00 96.00 83 ASP A N 1
ATOM 656 C CA . ASP A 1 83 ? -15.935 -2.879 18.274 1.00 96.00 83 ASP A CA 1
ATOM 657 C C . ASP A 1 83 ? -16.276 -2.557 16.816 1.00 96.00 83 ASP A C 1
ATOM 659 O O . ASP A 1 83 ? -15.414 -2.496 15.945 1.00 96.00 83 ASP A O 1
ATOM 663 N N . ARG A 1 84 ? -17.522 -2.127 16.561 1.00 97.56 84 ARG A N 1
ATOM 664 C CA . ARG A 1 84 ? -17.956 -1.673 15.223 1.00 97.56 84 ARG A CA 1
ATOM 665 C C . ARG A 1 84 ? -17.123 -0.513 14.676 1.00 97.56 84 ARG A C 1
ATOM 667 O O . ARG A 1 84 ? -17.073 -0.284 13.459 1.00 97.56 84 ARG A O 1
ATOM 674 N N . LYS A 1 85 ? -16.539 0.301 15.561 1.00 97.50 85 LYS A N 1
ATOM 675 C CA . LYS A 1 85 ? -15.616 1.369 15.172 1.00 97.50 85 LYS A CA 1
ATOM 676 C C . LYS A 1 85 ? -14.260 0.783 14.777 1.00 97.50 85 LYS A C 1
ATOM 678 O O . LYS A 1 85 ? -13.713 1.293 13.799 1.00 97.50 85 LYS A O 1
ATOM 683 N N . GLY A 1 86 ? -13.781 -0.252 15.466 1.00 97.31 86 GLY A N 1
ATOM 684 C CA . GLY A 1 86 ? -12.612 -1.064 15.108 1.00 97.31 86 GLY A CA 1
ATOM 685 C C . GLY A 1 86 ? -12.732 -1.597 13.689 1.00 97.31 86 GLY A C 1
ATOM 686 O O . GLY A 1 86 ? -11.997 -1.136 12.814 1.00 97.31 86 GLY A O 1
ATOM 687 N N . ASP A 1 87 ? -13.787 -2.363 13.397 1.00 96.19 87 ASP A N 1
ATOM 688 C CA . ASP A 1 87 ? -14.001 -2.926 12.054 1.00 96.19 87 ASP A CA 1
ATOM 689 C C . ASP A 1 87 ? -14.067 -1.842 10.965 1.00 96.19 87 ASP A C 1
ATOM 691 O O . ASP A 1 87 ? -13.720 -2.029 9.797 1.00 96.19 87 ASP A O 1
ATOM 695 N N . ARG A 1 88 ? -14.609 -0.662 11.304 1.00 97.62 88 ARG A N 1
ATOM 696 C CA . ARG A 1 88 ? -14.680 0.462 10.361 1.00 97.62 88 ARG A CA 1
ATOM 697 C C . ARG A 1 88 ? -13.308 1.083 10.124 1.00 97.62 88 ARG A C 1
ATOM 699 O O . ARG A 1 88 ? -13.089 1.598 9.027 1.00 97.62 88 ARG A O 1
ATOM 706 N N . VAL A 1 89 ? -12.435 1.118 11.127 1.00 96.00 89 VAL A N 1
ATOM 707 C CA . VAL A 1 89 ? -11.056 1.583 10.963 1.00 96.00 89 VAL A CA 1
ATOM 708 C C . VAL A 1 89 ? -10.281 0.599 10.101 1.00 96.00 89 VAL A C 1
ATOM 710 O O . VAL A 1 89 ? -9.687 1.056 9.127 1.00 96.00 89 VAL A O 1
ATOM 713 N N . GLU A 1 90 ? -10.358 -0.695 10.396 1.00 96.19 90 GLU A N 1
ATOM 714 C CA . GLU A 1 90 ? -9.700 -1.765 9.638 1.00 96.19 90 GLU A CA 1
ATOM 715 C C . GLU A 1 90 ? -10.051 -1.677 8.148 1.00 96.19 90 GLU A C 1
ATOM 717 O O . GLU A 1 90 ? -9.209 -1.298 7.335 1.00 96.19 90 GLU A O 1
ATOM 722 N N . ARG A 1 91 ? -11.348 -1.732 7.808 1.00 97.44 91 ARG A N 1
ATOM 723 C CA . ARG A 1 91 ? -11.818 -1.568 6.417 1.00 97.44 91 ARG A CA 1
ATOM 724 C C . ARG A 1 91 ? -11.366 -0.271 5.740 1.00 97.44 91 ARG A C 1
ATOM 726 O O . ARG A 1 91 ? -11.384 -0.165 4.513 1.00 97.44 91 ARG A O 1
ATOM 733 N N . ARG A 1 92 ? -11.081 0.793 6.499 1.00 97.50 92 ARG A N 1
ATOM 734 C CA . ARG A 1 92 ? -10.566 2.054 5.935 1.00 97.50 92 ARG A CA 1
ATOM 735 C C . ARG A 1 92 ? -9.065 1.997 5.688 1.00 97.50 92 ARG A C 1
ATOM 737 O O . ARG A 1 92 ? -8.616 2.691 4.774 1.00 97.50 92 ARG A O 1
ATOM 744 N N . LEU A 1 93 ? -8.317 1.266 6.507 1.00 96.50 93 LEU A N 1
ATOM 745 C CA . LEU A 1 93 ? -6.887 1.055 6.329 1.00 96.50 93 LEU A CA 1
ATOM 746 C C . LEU A 1 93 ? -6.633 0.113 5.151 1.00 96.50 93 LEU A C 1
ATOM 748 O O . LEU A 1 93 ? -5.868 0.514 4.279 1.00 96.50 93 LEU A O 1
ATOM 752 N N . ASP A 1 94 ? -7.386 -0.979 5.014 1.00 95.88 94 ASP A N 1
ATOM 753 C CA . ASP A 1 94 ? -7.256 -1.913 3.880 1.00 95.88 94 ASP A CA 1
ATOM 754 C C . ASP A 1 94 ? -7.478 -1.198 2.546 1.00 95.88 94 ASP A C 1
ATOM 756 O O . ASP A 1 94 ? -6.604 -1.129 1.687 1.00 95.88 94 ASP A O 1
ATOM 760 N N . ARG A 1 95 ? -8.608 -0.487 2.414 1.00 97.88 95 ARG A N 1
ATOM 761 C CA . ARG A 1 95 ? -8.909 0.307 1.207 1.00 97.88 95 ARG A CA 1
ATOM 762 C C . ARG A 1 95 ? -7.851 1.366 0.914 1.00 97.88 95 ARG A C 1
ATOM 764 O O . ARG A 1 95 ? -7.724 1.822 -0.229 1.00 97.88 95 ARG A O 1
ATOM 771 N N . LYS A 1 96 ? -7.176 1.858 1.955 1.00 97.06 96 LYS A N 1
ATOM 772 C CA . LYS A 1 96 ? -6.086 2.816 1.807 1.00 97.06 96 LYS A CA 1
ATOM 773 C C . LYS A 1 96 ? -4.827 2.111 1.299 1.00 97.06 96 LYS A C 1
ATOM 775 O O . LYS A 1 96 ? -4.228 2.683 0.390 1.00 97.06 96 LYS A O 1
ATOM 780 N N . GLY A 1 97 ? -4.487 0.933 1.825 1.00 97.44 97 GLY A N 1
ATOM 781 C CA . GLY A 1 97 ? -3.443 0.041 1.304 1.00 97.44 97 GLY A CA 1
ATOM 782 C C . GLY A 1 97 ? -3.663 -0.232 -0.181 1.00 97.44 97 GLY A C 1
ATOM 783 O O . GLY A 1 97 ? -2.919 0.292 -1.005 1.00 97.44 97 GLY A O 1
ATOM 784 N N . ASP A 1 98 ? -4.822 -0.790 -0.544 1.00 97.00 98 ASP A N 1
ATOM 785 C CA . ASP A 1 98 ? -5.178 -1.089 -1.940 1.00 97.00 98 ASP A CA 1
ATOM 786 C C . ASP A 1 98 ? -5.052 0.122 -2.879 1.00 97.00 98 ASP A C 1
ATOM 788 O O . ASP A 1 98 ? -4.795 0.023 -4.081 1.00 97.00 98 ASP A O 1
ATOM 792 N N . ARG A 1 99 ? -5.387 1.323 -2.387 1.00 98.06 99 ARG A N 1
ATOM 793 C CA . ARG A 1 99 ? -5.289 2.552 -3.187 1.00 98.06 99 ARG A CA 1
ATOM 794 C C . ARG A 1 99 ? -3.831 2.945 -3.411 1.00 98.06 99 ARG A C 1
ATOM 796 O O . ARG A 1 99 ? -3.539 3.503 -4.470 1.00 98.06 99 ARG A O 1
ATOM 803 N N . ILE A 1 100 ? -2.973 2.726 -2.424 1.00 95.88 100 ILE A N 1
ATOM 804 C CA . ILE A 1 100 ? -1.544 3.003 -2.516 1.00 95.88 100 ILE A CA 1
ATOM 805 C C . ILE A 1 100 ? -0.891 2.002 -3.461 1.00 95.88 100 ILE A C 1
ATOM 807 O O . ILE A 1 100 ? -0.213 2.460 -4.378 1.00 95.88 100 ILE A O 1
ATOM 811 N N . ASP A 1 101 ? -1.188 0.712 -3.329 1.00 96.06 101 ASP A N 1
ATOM 812 C CA . ASP A 1 101 ? -0.642 -0.337 -4.201 1.00 96.06 101 ASP A CA 1
ATOM 813 C C . ASP A 1 101 ? -0.990 -0.051 -5.663 1.00 96.06 101 ASP A C 1
ATOM 815 O O . ASP A 1 101 ? -0.111 0.229 -6.476 1.00 96.06 101 ASP A O 1
ATOM 819 N N . ARG A 1 102 ? -2.281 0.153 -5.970 1.00 97.69 102 ARG A N 1
ATOM 820 C CA . ARG A 1 102 ? -2.716 0.556 -7.323 1.00 97.69 102 ARG A CA 1
ATOM 821 C C . ARG A 1 102 ? -2.062 1.843 -7.826 1.00 97.69 102 ARG A C 1
ATOM 823 O O . ARG A 1 102 ? -2.002 2.078 -9.034 1.00 97.69 102 ARG A O 1
ATOM 830 N N . HIS A 1 103 ? -1.680 2.758 -6.937 1.00 97.44 103 HIS A N 1
ATOM 831 C CA . HIS A 1 103 ? -0.979 3.975 -7.340 1.00 97.44 103 HIS A CA 1
ATOM 832 C C . HIS A 1 103 ? 0.487 3.693 -7.682 1.00 97.44 103 HIS A C 1
ATOM 834 O O . HIS A 1 103 ? 0.994 4.284 -8.640 1.00 97.44 103 HIS A O 1
ATOM 840 N N . LEU A 1 104 ? 1.150 2.822 -6.921 1.00 95.69 104 LEU A N 1
ATOM 841 C CA . LEU A 1 104 ? 2.521 2.392 -7.174 1.00 95.69 104 LEU A CA 1
ATOM 842 C C . LEU A 1 104 ? 2.604 1.567 -8.462 1.00 95.69 104 LEU A C 1
ATOM 844 O O . LEU A 1 104 ? 3.408 1.933 -9.315 1.00 95.69 104 LEU A O 1
ATOM 848 N N . ASP A 1 105 ? 1.683 0.630 -8.696 1.00 95.31 105 ASP A N 1
ATOM 849 C CA . ASP A 1 105 ? 1.629 -0.169 -9.931 1.00 95.31 105 ASP A CA 1
ATOM 850 C C . ASP A 1 105 ? 1.517 0.716 -11.175 1.00 95.31 105 ASP A C 1
ATOM 852 O O . ASP A 1 105 ? 2.304 0.636 -12.117 1.00 95.31 105 ASP A O 1
ATOM 856 N N . ARG A 1 106 ? 0.560 1.656 -11.170 1.00 97.56 106 ARG A N 1
ATOM 857 C CA . ARG A 1 106 ? 0.386 2.604 -12.286 1.00 97.56 106 ARG A CA 1
ATOM 858 C C . ARG A 1 106 ? 1.615 3.477 -12.490 1.00 97.56 106 ARG A C 1
ATOM 860 O O . ARG A 1 106 ? 1.861 3.949 -13.604 1.00 97.56 106 ARG A O 1
ATOM 867 N N . LYS A 1 107 ? 2.336 3.776 -11.409 1.00 95.88 107 LYS A N 1
ATOM 868 C CA . LYS A 1 107 ? 3.563 4.561 -11.467 1.00 95.88 107 LYS A CA 1
ATOM 869 C C . LYS A 1 107 ? 4.698 3.737 -12.076 1.00 95.88 107 LYS A C 1
ATOM 871 O O . LYS A 1 107 ? 5.363 4.306 -12.940 1.00 95.88 107 LYS A O 1
ATOM 876 N N . GLY A 1 108 ? 4.851 2.467 -11.696 1.00 95.94 108 GLY A N 1
ATOM 877 C CA . GLY A 1 108 ? 5.759 1.495 -12.321 1.00 95.94 108 GLY A CA 1
ATOM 878 C C . GLY A 1 108 ? 5.500 1.406 -13.821 1.00 95.94 108 GLY A C 1
ATOM 879 O O . GLY A 1 108 ? 6.268 1.952 -14.603 1.00 95.94 108 GLY A O 1
ATOM 880 N N . GLN A 1 109 ? 4.281 1.025 -14.213 1.00 96.00 109 GLN A N 1
ATOM 881 C CA . GLN A 1 109 ? 3.864 0.933 -15.624 1.00 96.00 109 GLN A CA 1
ATOM 882 C C . GLN A 1 109 ? 4.077 2.216 -16.447 1.00 96.00 109 GLN A C 1
ATOM 884 O O . GLN A 1 109 ? 4.145 2.198 -17.680 1.00 96.00 109 GLN A O 1
ATOM 889 N N . ARG A 1 110 ? 4.049 3.397 -15.817 1.00 96.62 110 ARG A N 1
ATOM 890 C CA . ARG A 1 110 ? 4.326 4.669 -16.508 1.00 96.62 110 ARG A CA 1
ATOM 891 C C . ARG A 1 110 ? 5.822 4.873 -16.731 1.00 96.62 110 ARG A C 1
ATOM 893 O O . ARG A 1 110 ? 6.188 5.557 -17.689 1.00 96.62 110 ARG A O 1
ATOM 900 N N . ILE A 1 111 ? 6.653 4.383 -15.823 1.00 93.19 111 ILE A N 1
ATOM 901 C CA . ILE A 1 111 ? 8.107 4.418 -15.920 1.00 93.19 111 ILE A CA 1
ATOM 902 C C . ILE A 1 111 ? 8.566 3.426 -16.983 1.00 93.19 111 ILE A C 1
ATOM 904 O O . ILE A 1 111 ? 9.286 3.869 -17.875 1.00 93.19 111 ILE A O 1
ATOM 908 N N . ASP A 1 112 ? 8.044 2.204 -16.992 1.00 93.31 112 ASP A N 1
ATOM 909 C CA . ASP A 1 112 ? 8.417 1.156 -17.957 1.00 93.31 112 ASP A CA 1
ATOM 910 C C . ASP A 1 112 ? 8.146 1.649 -19.377 1.00 93.31 112 ASP A C 1
ATOM 912 O O . ASP A 1 112 ? 9.060 1.871 -20.165 1.00 93.31 112 ASP A O 1
ATOM 916 N N . ARG A 1 113 ? 6.914 2.114 -19.633 1.00 96.06 113 ARG A N 1
ATOM 917 C CA . ARG A 1 113 ? 6.540 2.736 -20.918 1.00 96.06 113 ARG A CA 1
ATOM 918 C C . ARG A 1 113 ? 7.408 3.932 -21.316 1.00 96.06 113 ARG A C 1
ATOM 920 O O . ARG A 1 113 ? 7.458 4.299 -22.491 1.00 96.06 113 ARG A O 1
ATOM 927 N N . ARG A 1 114 ? 8.010 4.647 -20.360 1.00 94.69 114 ARG A N 1
ATOM 928 C CA . ARG A 1 114 ? 8.943 5.749 -20.656 1.00 94.69 114 ARG A CA 1
ATOM 929 C C . ARG A 1 114 ? 10.337 5.228 -20.992 1.00 94.69 114 ARG A C 1
ATOM 931 O O . ARG A 1 114 ? 10.988 5.865 -21.821 1.00 94.69 114 ARG A O 1
ATOM 938 N N . LEU A 1 115 ? 10.781 4.152 -20.350 1.00 92.69 115 LEU A N 1
ATOM 939 C CA . LEU A 1 115 ? 12.047 3.485 -20.632 1.00 92.69 115 LEU A CA 1
ATOM 940 C C . LEU A 1 115 ? 11.987 2.786 -21.993 1.00 92.69 115 LEU A C 1
ATOM 942 O O . LEU A 1 115 ? 12.829 3.111 -22.824 1.00 92.69 115 LEU A O 1
ATOM 946 N N . ASP A 1 116 ? 10.918 2.048 -22.303 1.00 92.12 116 ASP A N 1
ATOM 947 C CA . ASP A 1 116 ? 10.713 1.401 -23.612 1.00 92.12 116 ASP A CA 1
ATOM 948 C C . ASP A 1 116 ? 10.793 2.409 -24.760 1.00 92.12 116 ASP A C 1
ATOM 950 O O . ASP A 1 116 ? 11.547 2.269 -25.719 1.00 92.12 116 ASP A O 1
ATOM 954 N N . ARG A 1 117 ? 10.047 3.518 -24.644 1.00 94.38 117 ARG A N 1
ATOM 955 C CA . ARG A 1 117 ? 10.066 4.591 -25.652 1.00 94.38 117 ARG A CA 1
ATOM 956 C C . ARG A 1 117 ? 11.438 5.236 -25.784 1.00 94.38 117 ARG A C 1
ATOM 958 O O . ARG A 1 117 ? 11.720 5.844 -26.818 1.00 94.38 117 ARG A O 1
ATOM 965 N N . LYS A 1 118 ? 12.240 5.219 -24.719 1.00 91.62 118 LYS A N 1
ATOM 966 C CA . LYS A 1 118 ? 13.598 5.748 -24.739 1.00 91.62 118 LYS A CA 1
ATOM 967 C C . LYS A 1 118 ? 14.546 4.753 -25.410 1.00 91.62 118 LYS A C 1
ATOM 969 O O . LYS A 1 118 ? 15.304 5.228 -26.250 1.00 91.62 118 LYS A O 1
ATOM 974 N N . GLY A 1 119 ? 14.434 3.453 -25.127 1.00 91.50 119 GLY A N 1
ATOM 975 C CA . GLY A 1 119 ? 15.129 2.370 -25.837 1.00 91.50 119 GLY A CA 1
ATOM 976 C C . GLY A 1 119 ? 14.864 2.441 -27.340 1.00 91.50 119 GLY A C 1
ATOM 977 O O . GLY A 1 119 ? 15.745 2.820 -28.096 1.00 91.50 119 GLY A O 1
ATOM 978 N N . GLN A 1 120 ? 13.593 2.402 -27.749 1.00 91.62 120 GLN A N 1
ATOM 979 C CA . GLN A 1 120 ? 13.183 2.528 -29.160 1.00 91.62 120 GLN A CA 1
ATOM 980 C C . GLN A 1 120 ? 13.659 3.811 -29.868 1.00 91.62 120 GLN A C 1
ATOM 982 O O . GLN A 1 120 ? 13.639 3.915 -31.097 1.00 91.62 120 GLN A O 1
ATOM 987 N N . ARG A 1 121 ? 13.954 4.888 -29.126 1.00 89.62 121 ARG A N 1
ATOM 988 C CA . ARG A 1 121 ? 14.526 6.121 -29.701 1.00 89.62 121 ARG A CA 1
ATOM 989 C C . ARG A 1 121 ? 16.035 6.015 -29.879 1.00 89.62 121 ARG A C 1
AT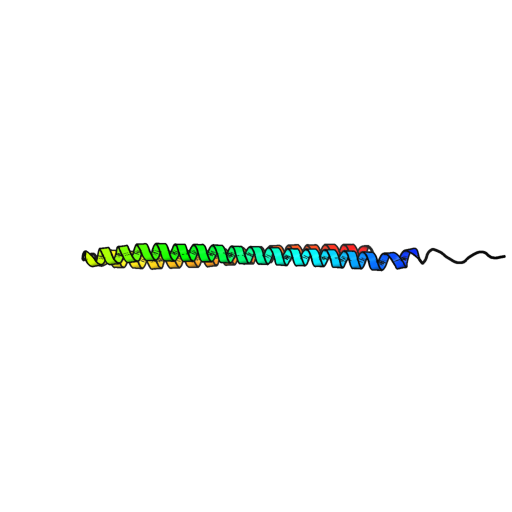OM 991 O O . ARG A 1 121 ? 16.557 6.703 -30.752 1.00 89.62 121 ARG A O 1
ATOM 998 N N . VAL A 1 122 ? 16.708 5.254 -29.024 1.00 87.75 122 VAL A N 1
ATOM 999 C CA . VAL A 1 122 ? 18.128 4.929 -29.145 1.00 87.75 122 VAL A CA 1
ATOM 1000 C C . VAL A 1 122 ? 18.312 4.007 -30.344 1.00 87.75 122 VAL A C 1
ATOM 1002 O O . VAL A 1 122 ? 19.041 4.407 -31.246 1.00 87.75 122 VAL A O 1
ATOM 1005 N N . ASP A 1 123 ? 17.544 2.922 -30.443 1.00 87.38 123 ASP A N 1
ATOM 1006 C CA . ASP A 1 123 ? 17.620 1.952 -31.549 1.00 87.38 123 ASP A CA 1
ATOM 1007 C C . ASP A 1 123 ? 17.468 2.656 -32.898 1.00 87.38 123 ASP A C 1
ATOM 1009 O O . ASP A 1 123 ? 18.383 2.682 -33.714 1.00 87.38 123 ASP A O 1
ATOM 1013 N N . ARG A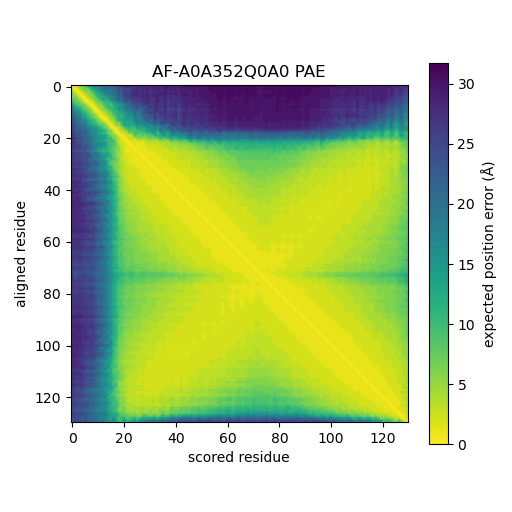 1 124 ? 16.392 3.441 -33.063 1.00 88.69 124 ARG A N 1
ATOM 1014 C CA . ARG A 1 124 ? 16.160 4.232 -34.286 1.00 88.69 124 ARG A CA 1
ATOM 1015 C C . ARG A 1 124 ? 17.267 5.234 -34.619 1.00 88.69 124 ARG A C 1
ATOM 1017 O O . ARG A 1 124 ? 17.360 5.676 -35.763 1.00 88.69 124 ARG A O 1
ATOM 1024 N N . ARG A 1 125 ? 18.030 5.715 -33.634 1.00 85.31 125 ARG A N 1
ATOM 1025 C CA . ARG A 1 125 ? 19.164 6.626 -33.876 1.00 85.31 125 ARG A CA 1
ATOM 1026 C C . ARG A 1 125 ? 20.414 5.867 -34.295 1.00 85.31 125 ARG A C 1
ATOM 1028 O O . ARG A 1 125 ? 21.204 6.447 -35.035 1.00 85.31 125 ARG A O 1
ATOM 1035 N N . LEU A 1 126 ? 20.589 4.645 -33.806 1.00 84.62 126 LEU A N 1
ATOM 1036 C CA . LEU A 1 126 ? 21.674 3.758 -34.201 1.0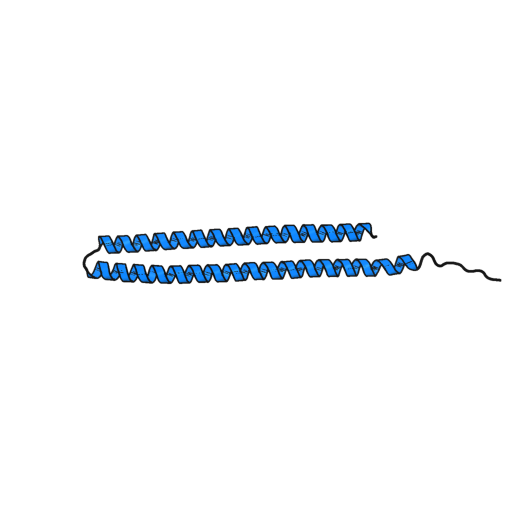0 84.62 126 LEU A CA 1
ATOM 1037 C C . LEU A 1 126 ? 21.414 3.229 -35.611 1.00 84.62 126 LEU A C 1
ATOM 1039 O O . LEU A 1 126 ? 22.266 3.427 -36.468 1.00 84.62 126 LEU A O 1
ATOM 1043 N N . ASP A 1 127 ? 20.198 2.758 -35.900 1.00 85.00 127 ASP A N 1
ATOM 1044 C CA . ASP A 1 127 ? 19.789 2.282 -37.230 1.00 85.00 127 ASP A CA 1
ATOM 1045 C C . ASP A 1 127 ? 20.005 3.323 -38.334 1.00 85.00 127 ASP A C 1
ATOM 1047 O O . ASP A 1 127 ? 20.397 2.987 -39.438 1.00 85.00 127 ASP A O 1
ATOM 1051 N N . ARG A 1 128 ? 19.766 4.612 -38.049 1.00 81.31 128 ARG A N 1
ATOM 1052 C CA . ARG A 1 128 ? 19.975 5.713 -39.016 1.00 81.31 128 ARG A CA 1
ATOM 1053 C C . ARG A 1 128 ? 21.442 6.088 -39.235 1.00 81.31 128 ARG A C 1
ATOM 1055 O O . ARG A 1 128 ? 21.720 6.921 -40.095 1.00 81.31 128 ARG A O 1
ATOM 1062 N N . ARG A 1 129 ? 22.343 5.625 -38.368 1.00 68.81 129 ARG A N 1
ATOM 1063 C CA . ARG A 1 129 ? 23.791 5.862 -38.466 1.00 68.81 129 ARG A CA 1
ATOM 1064 C C . ARG A 1 129 ? 24.520 4.699 -39.146 1.00 68.81 129 ARG A C 1
ATOM 1066 O O . ARG A 1 129 ? 25.695 4.873 -39.466 1.00 68.81 129 ARG A O 1
ATOM 1073 N N . HIS A 1 130 ? 23.835 3.573 -39.343 1.00 54.50 130 HIS A N 1
ATOM 1074 C CA . HIS A 1 130 ? 24.230 2.461 -40.203 1.00 54.50 130 HIS A CA 1
ATOM 1075 C C . HIS A 1 130 ? 23.677 2.658 -41.620 1.00 54.50 130 HIS A C 1
ATOM 1077 O O . HIS A 1 130 ? 24.330 2.139 -42.552 1.00 54.50 130 HIS A O 1
#

Foldseek 3Di:
DDDDDDDPPVVVVVVVVVLVVVLVVVLVVLVVVLVVVLVVLVVVLVVVLVVLVVVLVVLLVVLQVVLVVCVVVVNNVSSVVSVVVSVVSVVVSVVVSVVSVVVSVVVSVVSVVVSVVVSVVSVVVSVVVD

Secondary structure (DSSP, 8-state):
-------SSHHHHTTHHHHHHHHHHHHHHHHHHHHHHHHHHHHHHHHHHHHHHHHHHHHHHHHHHHHHHHHTTT-HHHHHHHHHHHHHHHHHHHHHHHHHHHHHHHHHHHHHHHHHHHHHHHHHHHHTT-

Sequence (130 aa):
MKQVLFPAVIAAALAQPVFADAGDRIEARLDHRGDRIEDRLDHRGDRINEKLDHRGERINDRLDRAADRAEAQGKDRLAARLDRKGDRVERRLDRKGDRIDRHLDRKGQRIDRRLDRKGQRVDRRLDRRH

Mean predicted aligned error: 9.0 Å

Radius of gyration: 30.98 Å; Cα contacts (8 Å, |Δi|>4): 55; chains: 1; bounding box: 80×11×96 Å

Nearest PDB structures (foldseek):
  6irb-assembly1_A  TM=8.078E-01  e=1.607E+00  Drosophila melanogaster
  7sqc-assembly1_1H  TM=3.549E-01  e=9.207E+00  Chlamydomonas reinhardtii

pLDDT: mean 87.23, std 17.04, range [37.94, 98.5]

Solvent-accessible surface area (backbone atoms only — not comparable to full-atom values): 7219 Å² total; per-residue (Å²): 133,89,86,86,83,82,89,76,70,68,72,62,68,67,51,58,64,58,55,51,56,53,47,55,56,50,48,55,52,50,50,57,52,47,53,57,48,51,56,53,50,50,58,49,48,53,56,48,47,55,54,49,49,57,50,45,51,60,48,41,59,53,31,50,62,48,19,54,56,26,42,80,68,73,32,53,75,57,15,60,48,31,52,59,46,36,58,53,49,49,59,51,50,51,57,47,47,58,51,48,50,59,49,50,52,55,49,49,60,53,48,50,59,49,49,52,57,48,49,58,51,49,52,58,54,50,62,72,74,107